Protein AF-A0A2E3DIQ3-F1 (afdb_monomer)

Radius of gyration: 14.27 Å; Cα contacts (8 Å, |Δi|>4): 188; chains: 1; bounding box: 36×20×42 Å

Mean predicted aligned error: 8.81 Å

Foldseek 3Di:
DLPPLPPDPAAAEEEDAFDLPDDDPRHDPCSVVVVVSQLVSLRYEYEYECPPDPFDWDQDNSYTYTYFFDAPDDPDLQRHKDWDWDQDPVSDIWIPMDRPDHTDD

Sequence (105 aa):
MKQNLLTEDNPIIVFVHQCLDNASSYGVKNAPEVCKVLEKLQQAFTSFRARHHPIKYQVIGEVHYYATVTIVERYFESGNGCSTASVFAGKTIRSTGSHKQASYP

pLDDT: mean 70.78, std 10.2, range [49.38, 87.88]

Solvent-accessible surface area (backbone atoms only — not comparable to full-atom values): 6251 Å² total; per-residue (Å²): 123,83,84,75,67,84,81,58,99,61,71,40,78,45,84,37,70,52,34,62,67,82,90,54,100,66,33,48,94,59,21,72,63,51,49,58,54,44,50,72,56,62,42,31,40,36,42,26,50,32,88,87,52,79,81,44,76,48,69,58,88,68,23,42,37,36,43,40,50,52,67,79,81,45,69,62,82,83,17,30,27,47,68,49,78,48,79,45,98,85,63,48,54,36,37,46,35,38,78,71,22,74,61,45,114

Structure (mmCIF, N/CA/C/O backbone):
data_AF-A0A2E3DIQ3-F1
#
_entry.id   AF-A0A2E3DIQ3-F1
#
loop_
_atom_site.group_PDB
_atom_site.id
_atom_site.type_symbol
_atom_site.label_atom_id
_atom_site.label_alt_id
_atom_site.label_comp_id
_atom_site.label_asym_id
_atom_site.label_entity_id
_atom_site.label_seq_id
_atom_site.pdbx_PDB_ins_code
_atom_site.Cartn_x
_atom_site.Cartn_y
_atom_site.Cartn_z
_atom_site.occupancy
_atom_site.B_iso_or_equiv
_atom_site.auth_seq_id
_atom_site.auth_comp_id
_atom_site.auth_asym_id
_atom_site.auth_atom_id
_atom_site.pdbx_PDB_model_num
ATOM 1 N N . MET A 1 1 ? 7.718 8.174 13.668 1.00 50.22 1 MET A N 1
ATOM 2 C CA . MET A 1 1 ? 6.684 7.361 12.983 1.00 50.22 1 MET A CA 1
ATOM 3 C C . MET A 1 1 ? 5.869 6.494 13.947 1.00 50.22 1 MET A C 1
ATOM 5 O O . MET A 1 1 ? 4.658 6.498 13.815 1.00 50.22 1 MET A O 1
ATOM 9 N N . LYS A 1 2 ? 6.468 5.805 14.940 1.00 50.72 2 LYS A N 1
ATOM 10 C CA . LYS A 1 2 ? 5.722 4.918 15.865 1.00 50.72 2 LYS A CA 1
ATOM 11 C C . LYS A 1 2 ? 4.644 5.605 16.731 1.00 50.72 2 LYS A C 1
ATOM 13 O O . LYS A 1 2 ? 3.697 4.935 17.111 1.00 50.72 2 LYS A O 1
ATOM 18 N N . GLN A 1 3 ? 4.773 6.901 17.035 1.00 49.38 3 GLN A N 1
ATOM 19 C CA . GLN A 1 3 ? 3.912 7.565 18.028 1.00 49.38 3 GLN A CA 1
ATOM 20 C C . GLN A 1 3 ? 2.470 7.884 17.576 1.00 49.38 3 GLN A C 1
ATOM 22 O O . GLN A 1 3 ? 1.627 8.012 18.448 1.00 49.38 3 GLN A O 1
ATOM 27 N N . ASN A 1 4 ? 2.168 7.996 16.274 1.00 56.31 4 ASN A N 1
ATOM 28 C CA . ASN A 1 4 ? 0.864 8.519 15.804 1.00 56.31 4 ASN A CA 1
ATOM 29 C C . ASN A 1 4 ? -0.115 7.463 15.267 1.00 56.31 4 ASN A C 1
ATOM 31 O O . ASN A 1 4 ? -1.233 7.806 14.914 1.00 56.31 4 ASN A O 1
ATOM 35 N N . LEU A 1 5 ? 0.299 6.199 15.143 1.00 57.53 5 LEU A N 1
ATOM 36 C CA . LEU A 1 5 ? -0.511 5.174 14.465 1.00 57.53 5 LEU A CA 1
ATOM 37 C C . LEU A 1 5 ? -1.389 4.359 15.429 1.00 57.53 5 LEU A C 1
ATOM 39 O O . LEU A 1 5 ? -2.304 3.687 14.985 1.00 57.53 5 LEU A O 1
ATOM 43 N N . LEU A 1 6 ? -1.108 4.393 16.736 1.00 57.88 6 LEU A N 1
ATOM 44 C CA . LEU A 1 6 ? -1.706 3.483 17.726 1.00 57.88 6 LEU A CA 1
ATOM 45 C C . LEU A 1 6 ? -2.935 4.058 18.453 1.00 57.88 6 LEU A C 1
ATOM 47 O O . LEU A 1 6 ? -3.432 3.422 19.377 1.00 57.88 6 LEU A O 1
ATOM 51 N N . THR A 1 7 ? -3.387 5.259 18.093 1.00 56.53 7 THR A N 1
ATOM 52 C CA . THR A 1 7 ? -4.416 6.006 18.842 1.00 56.53 7 THR A CA 1
ATOM 53 C C . THR A 1 7 ? -5.688 6.290 18.046 1.00 56.53 7 THR A C 1
ATOM 55 O O . THR A 1 7 ? -6.560 6.987 18.549 1.00 56.53 7 THR A O 1
ATOM 58 N N . GLU A 1 8 ? -5.805 5.785 16.819 1.00 58.66 8 GLU A N 1
ATOM 59 C CA 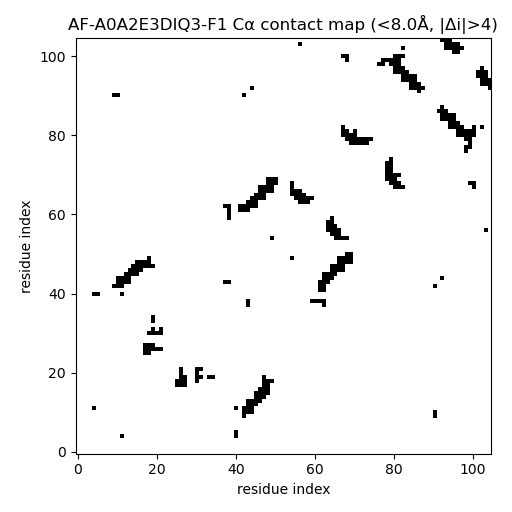. GLU A 1 8 ? -6.897 6.126 15.904 1.00 58.66 8 GLU A CA 1
ATOM 60 C C . GLU A 1 8 ? -7.682 4.869 15.508 1.00 58.66 8 GLU A C 1
ATOM 62 O O . GLU A 1 8 ? -7.112 3.930 14.961 1.00 58.66 8 GLU A O 1
ATOM 67 N N . ASP A 1 9 ? -9.004 4.879 15.711 1.00 68.44 9 ASP A N 1
ATOM 68 C CA . ASP A 1 9 ? -9.927 3.832 15.232 1.00 68.44 9 ASP A CA 1
ATOM 69 C C . ASP A 1 9 ? -10.228 3.947 13.724 1.00 68.44 9 ASP A C 1
ATOM 71 O O . ASP A 1 9 ? -11.110 3.264 13.195 1.00 68.44 9 ASP A O 1
ATOM 75 N N . ASN A 1 10 ? -9.529 4.834 13.018 1.00 70.44 10 ASN A N 1
ATOM 76 C CA . ASN A 1 10 ? -9.736 5.132 11.608 1.00 70.44 10 ASN A CA 1
ATOM 77 C C . ASN A 1 10 ? -8.859 4.242 10.711 1.00 70.44 10 ASN A C 1
ATOM 79 O O . ASN A 1 10 ? -7.749 3.883 11.103 1.00 70.44 10 ASN A O 1
ATOM 83 N N . PRO A 1 11 ? -9.308 3.910 9.485 1.00 71.06 11 PRO A N 1
ATOM 84 C CA . PRO A 1 11 ? -8.477 3.180 8.534 1.00 71.06 11 PRO A CA 1
ATOM 85 C C . PRO A 1 11 ? -7.194 3.962 8.223 1.00 71.06 11 PRO A C 1
ATOM 87 O O . PRO A 1 11 ? -7.229 5.157 7.922 1.00 71.06 11 PRO A O 1
ATOM 90 N N . ILE A 1 12 ? -6.054 3.276 8.270 1.00 77.56 12 ILE A N 1
ATOM 91 C CA . ILE A 1 12 ? -4.734 3.876 8.084 1.00 77.56 12 ILE A CA 1
ATOM 92 C C . ILE A 1 12 ? -4.267 3.605 6.656 1.00 77.56 12 ILE A C 1
ATOM 94 O O . ILE A 1 12 ? -4.139 2.459 6.234 1.00 77.56 12 ILE A O 1
ATOM 98 N N . ILE A 1 13 ? -3.946 4.662 5.911 1.00 77.50 13 ILE A N 1
ATOM 99 C CA . ILE A 1 13 ? -3.326 4.545 4.587 1.00 77.50 13 ILE A CA 1
ATOM 100 C C . ILE A 1 13 ? -1.855 4.934 4.692 1.00 77.50 13 ILE A C 1
ATOM 102 O O . ILE A 1 13 ? -1.519 6.043 5.105 1.00 77.50 13 ILE A O 1
ATOM 106 N N . VAL A 1 14 ? -0.969 4.029 4.283 1.00 79.00 14 VAL A N 1
ATOM 107 C CA . VAL A 1 14 ? 0.478 4.231 4.288 1.00 79.00 14 VAL A CA 1
ATOM 108 C C . VAL A 1 14 ? 0.998 4.248 2.851 1.00 79.00 14 VAL A C 1
ATOM 110 O O . VAL A 1 14 ? 0.784 3.326 2.065 1.00 79.00 14 VAL A O 1
ATOM 113 N N . PHE A 1 15 ? 1.718 5.307 2.495 1.00 78.06 15 PHE A N 1
ATOM 114 C CA . PHE A 1 15 ? 2.409 5.411 1.212 1.00 78.06 15 PHE A CA 1
ATOM 115 C C . PHE A 1 15 ? 3.889 5.116 1.417 1.00 78.06 15 PHE A C 1
ATOM 117 O O . PHE A 1 15 ? 4.563 5.823 2.169 1.00 78.06 15 PHE A O 1
ATOM 124 N N . VAL A 1 16 ? 4.409 4.086 0.748 1.00 76.62 16 VAL A N 1
ATOM 125 C CA . VAL A 1 16 ? 5.823 3.711 0.843 1.00 76.62 16 VAL A CA 1
ATOM 126 C C . VAL A 1 16 ? 6.420 3.648 -0.552 1.00 76.62 16 VAL A C 1
ATOM 128 O O . VAL A 1 16 ? 5.912 2.996 -1.454 1.00 76.62 16 VAL A O 1
ATOM 131 N N . HIS A 1 17 ? 7.537 4.337 -0.756 1.00 76.00 17 HIS A N 1
ATOM 132 C CA . HIS A 1 17 ? 8.189 4.319 -2.062 1.00 76.00 17 HIS A CA 1
ATOM 133 C C . HIS A 1 17 ? 8.859 2.971 -2.362 1.00 76.00 17 HIS A C 1
ATOM 135 O O . HIS A 1 17 ? 8.857 2.511 -3.498 1.00 76.00 17 HIS A O 1
ATOM 141 N N . GLN A 1 18 ? 9.473 2.360 -1.355 1.00 73.56 18 GLN A N 1
ATOM 142 C CA . GLN A 1 18 ? 10.277 1.149 -1.491 1.00 73.56 18 GLN A CA 1
ATOM 143 C C . GLN A 1 18 ? 9.473 -0.092 -1.095 1.00 73.56 18 GLN A C 1
ATOM 145 O O . GLN A 1 18 ? 8.590 -0.018 -0.244 1.00 73.56 18 GLN A O 1
ATOM 150 N N . CYS A 1 19 ? 9.783 -1.231 -1.712 1.00 73.81 19 CYS A N 1
ATOM 151 C CA . CYS A 1 19 ? 9.041 -2.468 -1.489 1.00 73.81 19 CYS A CA 1
ATOM 152 C C . CYS A 1 19 ? 9.210 -2.976 -0.045 1.00 73.81 19 CYS A C 1
ATOM 154 O O . CYS A 1 19 ? 10.331 -2.997 0.473 1.00 73.81 19 CYS A O 1
ATOM 156 N N . LEU A 1 20 ? 8.107 -3.400 0.580 1.00 75.69 20 LEU A N 1
ATOM 157 C CA . LEU A 1 20 ? 8.101 -4.079 1.886 1.00 75.69 20 LEU A CA 1
ATOM 158 C C . LEU A 1 20 ? 7.906 -5.604 1.778 1.00 75.69 20 LEU A C 1
ATOM 160 O O . LEU A 1 20 ? 8.042 -6.315 2.770 1.00 75.69 20 LEU A O 1
ATOM 164 N N . ASP A 1 21 ? 7.624 -6.105 0.575 1.00 67.75 21 ASP A N 1
ATOM 165 C CA . ASP A 1 21 ? 7.721 -7.522 0.217 1.00 67.75 21 ASP A CA 1
ATOM 166 C C . ASP A 1 21 ? 9.212 -7.913 0.142 1.00 67.75 21 ASP A C 1
ATOM 168 O O . ASP A 1 21 ? 10.030 -7.218 -0.472 1.00 67.75 21 ASP A O 1
ATOM 172 N N . ASN A 1 22 ? 9.581 -8.963 0.870 1.00 61.75 22 ASN A N 1
ATOM 173 C CA . ASN A 1 22 ? 10.958 -9.307 1.204 1.00 61.75 22 ASN A CA 1
ATOM 174 C C . ASN A 1 22 ? 11.723 -9.986 0.040 1.00 61.75 22 ASN A C 1
ATOM 176 O O . ASN A 1 22 ? 11.160 -10.746 -0.737 1.00 61.75 22 ASN A O 1
ATOM 180 N N . ALA A 1 23 ? 13.052 -9.799 0.040 1.00 50.00 23 ALA A N 1
ATOM 181 C CA . ALA A 1 23 ? 14.089 -10.538 -0.708 1.00 50.00 23 ALA A CA 1
ATOM 182 C C . ALA A 1 23 ? 14.510 -10.093 -2.132 1.00 50.00 23 ALA A C 1
ATOM 184 O O . ALA A 1 23 ? 15.066 -10.895 -2.878 1.00 50.00 23 ALA A O 1
ATOM 185 N N . SER A 1 24 ? 14.384 -8.815 -2.507 1.00 56.50 24 SER A N 1
ATOM 186 C CA . SER A 1 24 ? 15.149 -8.271 -3.654 1.00 56.50 24 SER A CA 1
ATOM 187 C C . SER A 1 24 ? 16.047 -7.108 -3.229 1.00 56.50 24 SER A C 1
ATOM 189 O O . SER A 1 24 ? 15.798 -6.464 -2.212 1.00 56.50 24 SER A O 1
ATOM 191 N N . SER A 1 25 ? 17.070 -6.790 -4.027 1.00 63.75 25 SER A N 1
ATOM 192 C CA . SER A 1 25 ? 17.971 -5.635 -3.842 1.00 63.75 25 SER A CA 1
ATOM 193 C C . SER A 1 25 ? 17.261 -4.269 -3.794 1.00 63.75 25 SER A C 1
ATOM 195 O O . SER A 1 25 ? 17.897 -3.255 -3.513 1.00 63.75 25 SER A O 1
ATOM 197 N N . TYR A 1 26 ? 15.950 -4.237 -4.050 1.00 66.25 26 TYR A N 1
ATOM 198 C CA . TYR A 1 26 ? 15.105 -3.043 -4.083 1.00 66.25 26 TYR A CA 1
ATOM 199 C C . TYR A 1 26 ? 14.174 -2.901 -2.863 1.00 66.25 26 TYR A C 1
ATOM 201 O O . TYR A 1 26 ? 13.417 -1.930 -2.789 1.00 66.25 26 TYR A O 1
ATOM 209 N N . GLY A 1 27 ? 14.195 -3.862 -1.931 1.00 70.00 27 GLY A N 1
ATOM 210 C CA . GLY A 1 27 ? 13.419 -3.808 -0.691 1.00 70.00 27 GLY A CA 1
ATOM 211 C C . GLY A 1 27 ? 14.050 -2.901 0.367 1.00 70.00 27 GLY A C 1
ATOM 212 O O . GLY A 1 27 ? 15.265 -2.682 0.379 1.00 70.00 27 GLY A O 1
ATOM 213 N N . VAL A 1 28 ? 13.234 -2.377 1.286 1.00 77.31 28 VAL A N 1
ATOM 214 C CA . VAL A 1 28 ? 13.767 -1.658 2.454 1.00 77.31 28 VAL A CA 1
ATOM 215 C C . VAL A 1 28 ? 14.470 -2.650 3.382 1.00 77.31 28 VAL A C 1
ATOM 217 O O . VAL A 1 28 ? 13.931 -3.709 3.691 1.00 77.31 28 VAL A O 1
ATOM 220 N N . LYS A 1 29 ? 15.655 -2.294 3.891 1.00 82.50 29 LYS A N 1
ATOM 221 C CA . LYS A 1 29 ? 16.454 -3.169 4.772 1.00 82.50 29 LYS A CA 1
ATOM 222 C C . LYS A 1 29 ? 15.740 -3.581 6.062 1.00 82.50 29 LYS A C 1
ATOM 224 O O . LYS A 1 29 ? 16.038 -4.642 6.590 1.00 82.50 29 LYS A O 1
ATOM 229 N N . ASN A 1 30 ? 14.827 -2.749 6.559 1.00 81.69 30 ASN A N 1
ATOM 230 C CA . ASN A 1 30 ? 14.019 -3.017 7.748 1.00 81.69 30 ASN A CA 1
ATOM 231 C C . ASN A 1 30 ? 12.554 -3.351 7.403 1.00 81.69 30 ASN A C 1
ATOM 233 O O . ASN A 1 30 ? 11.645 -3.077 8.190 1.00 81.69 30 ASN A O 1
ATOM 237 N N . ALA A 1 31 ? 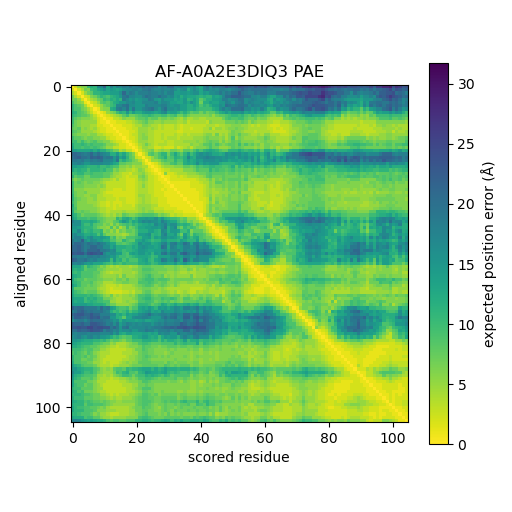12.302 -3.888 6.203 1.00 79.69 31 ALA A N 1
ATOM 238 C CA . ALA A 1 31 ? 10.964 -4.298 5.789 1.00 79.69 31 ALA A CA 1
ATOM 239 C C . ALA A 1 31 ? 10.287 -5.258 6.790 1.00 79.69 31 ALA A C 1
ATOM 241 O O . ALA A 1 31 ? 9.128 -5.006 7.119 1.00 79.69 31 ALA A O 1
ATOM 242 N N . PRO A 1 32 ? 10.971 -6.275 7.364 1.00 80.69 32 PRO A N 1
ATOM 243 C CA . PRO A 1 32 ? 10.361 -7.145 8.371 1.00 80.69 32 PRO A CA 1
ATOM 244 C C . PRO A 1 32 ? 9.859 -6.388 9.608 1.00 80.69 32 PRO A C 1
ATOM 246 O O . PRO A 1 32 ? 8.787 -6.683 10.131 1.00 80.69 32 PRO A O 1
ATOM 249 N N . GLU A 1 33 ? 10.610 -5.398 10.089 1.00 84.25 33 GLU A N 1
ATOM 250 C CA . GLU A 1 33 ? 10.234 -4.586 11.245 1.00 84.25 33 GLU A CA 1
ATOM 251 C C . GLU A 1 33 ? 9.061 -3.660 10.929 1.00 84.25 33 GLU A C 1
ATOM 253 O O . GLU A 1 33 ? 8.187 -3.474 11.775 1.00 84.25 33 GLU A O 1
ATOM 258 N N . VAL A 1 34 ? 9.028 -3.088 9.723 1.00 81.06 34 VAL A N 1
ATOM 259 C CA . VAL A 1 34 ? 7.920 -2.236 9.274 1.00 81.06 34 VAL A CA 1
ATOM 260 C C . VAL A 1 34 ? 6.649 -3.065 9.098 1.00 81.06 34 VAL A C 1
ATOM 262 O O . VAL A 1 34 ? 5.613 -2.672 9.627 1.00 81.06 34 VAL A O 1
ATOM 265 N N . CYS A 1 35 ? 6.723 -4.235 8.454 1.00 78.50 35 CYS A N 1
ATOM 266 C CA . CYS A 1 35 ? 5.580 -5.140 8.301 1.00 78.50 35 CYS A CA 1
ATOM 267 C C . CYS A 1 35 ? 4.994 -5.542 9.657 1.00 78.50 35 CYS A C 1
ATOM 269 O O . CYS A 1 35 ? 3.796 -5.389 9.857 1.00 78.50 35 CYS A O 1
ATOM 271 N N . LYS A 1 36 ? 5.832 -5.903 10.639 1.00 80.44 36 LYS A N 1
ATOM 272 C CA . LYS A 1 36 ? 5.372 -6.204 12.008 1.00 80.44 36 LYS A CA 1
ATOM 273 C C . LYS A 1 36 ? 4.645 -5.040 12.684 1.00 80.44 36 LYS A C 1
ATOM 275 O O . LYS A 1 36 ? 3.803 -5.263 13.548 1.00 80.44 36 LYS A O 1
ATOM 280 N N . VAL A 1 37 ? 5.012 -3.796 12.374 1.00 80.81 37 VAL A N 1
ATOM 281 C CA . VAL A 1 37 ? 4.301 -2.619 12.893 1.00 80.81 37 VAL A CA 1
ATOM 282 C C . VAL A 1 37 ? 2.968 -2.447 12.172 1.00 80.81 37 VAL A C 1
ATOM 284 O O . VAL A 1 37 ? 1.977 -2.199 12.842 1.00 80.81 37 VAL A O 1
ATOM 287 N N . LEU A 1 38 ? 2.928 -2.610 10.848 1.00 78.06 38 LEU A N 1
ATOM 288 C CA . LEU A 1 38 ? 1.703 -2.483 10.052 1.00 78.06 38 LEU A CA 1
ATOM 289 C C . LEU A 1 38 ? 0.675 -3.575 10.378 1.00 78.06 38 LEU A C 1
ATOM 291 O O . LEU A 1 38 ? -0.503 -3.270 10.512 1.00 78.06 38 LEU A O 1
ATOM 295 N N . GLU A 1 39 ? 1.112 -4.816 10.588 1.00 75.88 39 GLU A N 1
ATOM 296 C CA . GLU A 1 39 ? 0.248 -5.935 10.994 1.00 75.88 39 GLU A CA 1
ATOM 297 C C . GLU A 1 39 ? -0.442 -5.674 12.338 1.00 75.88 39 GLU A C 1
ATOM 299 O O . GLU A 1 39 ? -1.614 -5.994 12.513 1.00 75.88 39 GLU A O 1
ATOM 304 N N . LYS A 1 40 ? 0.251 -5.025 13.282 1.00 75.81 40 LYS A N 1
ATOM 305 C CA . LYS A 1 40 ? -0.337 -4.635 14.574 1.00 75.81 40 LYS A CA 1
ATOM 306 C C . LYS A 1 40 ? -1.412 -3.560 14.454 1.00 75.81 40 LYS A C 1
ATOM 308 O O . LYS A 1 40 ? -2.163 -3.371 15.402 1.00 75.81 40 LYS A O 1
ATOM 313 N N . LEU A 1 41 ? -1.460 -2.847 13.331 1.00 72.31 41 LEU A N 1
ATOM 314 C CA . LEU A 1 41 ? -2.424 -1.778 13.109 1.00 72.31 41 LEU A CA 1
ATOM 315 C C . LEU A 1 41 ? -3.761 -2.289 12.562 1.00 72.31 41 LEU A C 1
ATOM 317 O O . LEU A 1 41 ? -4.674 -1.478 12.477 1.00 72.31 41 LEU A O 1
ATOM 321 N N . GLN A 1 42 ? -3.883 -3.588 12.228 1.00 62.28 42 GLN A N 1
ATOM 322 C CA . GLN A 1 42 ? -5.086 -4.338 11.786 1.00 62.28 42 GLN A CA 1
ATOM 323 C C . GLN A 1 42 ? -5.896 -3.753 10.604 1.00 62.28 42 GLN A C 1
ATOM 325 O O . GLN A 1 42 ? -6.699 -4.448 9.997 1.00 62.28 42 GLN A O 1
ATOM 330 N N . GLN A 1 43 ? -5.700 -2.487 10.241 1.00 62.50 43 GLN A N 1
ATOM 331 C CA . GLN A 1 43 ? -6.478 -1.716 9.270 1.00 62.50 43 GLN A CA 1
ATOM 332 C C . GLN A 1 43 ? -5.544 -0.798 8.473 1.00 62.50 43 GLN A C 1
ATOM 334 O O . GLN A 1 43 ? -5.810 0.391 8.293 1.00 62.50 43 GLN A O 1
ATOM 339 N N . ALA A 1 44 ? -4.405 -1.341 8.036 1.00 61.44 44 ALA A N 1
ATOM 340 C CA . ALA A 1 44 ? -3.444 -0.621 7.214 1.00 61.44 44 ALA A CA 1
ATOM 341 C C . ALA A 1 44 ? -3.593 -1.000 5.731 1.00 61.44 44 ALA A C 1
ATOM 343 O O . ALA A 1 44 ? -3.547 -2.170 5.352 1.00 61.44 44 ALA A O 1
ATOM 344 N N . PHE A 1 45 ? -3.722 0.009 4.876 1.00 63.12 45 PHE A N 1
ATOM 345 C CA . PHE A 1 45 ? -3.635 -0.110 3.425 1.00 63.12 45 PHE A CA 1
ATOM 346 C C . PHE A 1 45 ? -2.310 0.487 2.971 1.00 63.12 45 PHE A C 1
ATOM 348 O O . PHE A 1 45 ? -2.048 1.663 3.227 1.00 63.12 45 PHE A O 1
ATOM 355 N N . THR A 1 46 ? -1.464 -0.305 2.314 1.00 59.47 46 THR A N 1
ATOM 356 C CA . THR A 1 46 ? -0.133 0.153 1.909 1.00 59.47 46 THR A CA 1
ATOM 357 C C . THR A 1 46 ? 0.043 0.128 0.398 1.00 59.47 46 THR A C 1
ATOM 359 O O . THR A 1 46 ? -0.126 -0.907 -0.251 1.00 59.47 46 THR A O 1
ATOM 362 N N . SER A 1 47 ? 0.423 1.278 -0.162 1.00 61.41 47 SER A N 1
ATOM 363 C CA . SER A 1 47 ? 0.805 1.405 -1.571 1.00 61.41 47 SER A CA 1
ATOM 364 C C . SER A 1 47 ? 2.325 1.399 -1.731 1.00 61.41 47 SER A C 1
ATOM 366 O O . SER A 1 47 ? 3.038 2.052 -0.962 1.00 61.41 47 SER A O 1
ATOM 368 N N . PHE A 1 48 ? 2.814 0.688 -2.751 1.00 66.12 48 PHE A N 1
ATOM 369 C CA . PHE A 1 48 ? 4.235 0.624 -3.114 1.00 66.12 48 PHE A CA 1
ATOM 370 C C . PHE A 1 48 ? 4.468 1.093 -4.540 1.00 66.12 48 PHE A C 1
ATOM 372 O O . PHE A 1 48 ? 3.594 0.952 -5.392 1.00 66.12 48 PHE A O 1
ATOM 379 N N . ARG A 1 49 ? 5.665 1.596 -4.846 1.00 58.19 49 ARG A N 1
ATOM 380 C CA . ARG A 1 49 ? 6.088 1.839 -6.231 1.00 58.19 49 ARG A CA 1
ATOM 381 C C . ARG A 1 49 ? 6.765 0.585 -6.788 1.00 58.19 49 ARG A C 1
ATOM 383 O O . ARG A 1 49 ? 7.816 0.184 -6.291 1.00 58.19 49 ARG A O 1
ATOM 390 N N . ALA A 1 50 ? 6.222 -0.007 -7.851 1.00 53.22 50 ALA A N 1
ATOM 391 C CA . ALA A 1 50 ? 6.866 -1.127 -8.536 1.00 53.22 50 ALA A CA 1
ATOM 392 C C . ALA A 1 50 ? 7.722 -0.627 -9.702 1.00 53.22 50 ALA A C 1
ATOM 394 O O . ALA A 1 50 ? 7.244 -0.512 -10.818 1.00 53.22 50 ALA A O 1
ATOM 395 N N . ARG A 1 51 ? 9.009 -0.345 -9.456 1.00 53.16 51 ARG A N 1
ATOM 396 C CA . ARG A 1 51 ? 9.959 -0.060 -10.552 1.00 53.16 51 ARG A CA 1
ATOM 397 C C . ARG A 1 51 ? 10.409 -1.331 -11.294 1.00 53.16 51 ARG A C 1
ATOM 399 O O . ARG A 1 51 ? 10.801 -1.247 -12.443 1.00 53.16 51 ARG A O 1
ATOM 406 N N . HIS A 1 52 ? 10.408 -2.491 -10.632 1.00 52.12 52 HIS A N 1
ATOM 407 C CA . HIS A 1 52 ? 10.986 -3.737 -11.175 1.00 52.12 52 HIS A CA 1
ATOM 408 C C . HIS A 1 52 ? 10.192 -5.004 -10.823 1.00 52.12 52 HIS A C 1
ATOM 410 O O . HIS A 1 52 ? 10.670 -6.109 -11.058 1.00 52.12 52 HIS A O 1
ATOM 416 N N . HIS A 1 53 ? 8.996 -4.863 -10.249 1.00 52.91 53 HIS A N 1
ATOM 417 C CA . HIS A 1 53 ? 8.172 -5.997 -9.830 1.00 52.91 53 HIS A CA 1
ATOM 418 C C . HIS A 1 53 ? 6.888 -6.050 -10.652 1.00 52.91 53 HIS A C 1
ATOM 420 O O . HIS A 1 53 ? 6.375 -4.993 -11.026 1.00 52.91 53 HIS A O 1
ATOM 426 N N . PRO A 1 54 ? 6.345 -7.247 -10.932 1.00 57.34 54 PRO A N 1
ATOM 427 C CA . PRO A 1 54 ? 5.004 -7.349 -11.480 1.00 57.34 54 PRO A CA 1
ATOM 428 C C . PRO A 1 54 ? 4.032 -6.605 -10.562 1.00 57.34 54 PRO A C 1
ATOM 430 O O . PRO A 1 54 ? 4.131 -6.681 -9.335 1.00 57.34 54 PRO A O 1
ATOM 433 N N . ILE A 1 55 ? 3.107 -5.863 -11.170 1.00 57.84 55 ILE A N 1
ATOM 434 C CA . ILE A 1 55 ? 2.027 -5.187 -10.453 1.00 57.84 55 ILE A CA 1
ATOM 435 C C . ILE A 1 55 ? 1.264 -6.274 -9.696 1.00 57.84 55 ILE A C 1
ATOM 437 O O . ILE A 1 55 ? 0.615 -7.125 -10.304 1.00 57.84 55 ILE A O 1
ATOM 441 N N . LYS A 1 56 ? 1.396 -6.279 -8.373 1.00 67.12 56 LYS A N 1
ATOM 442 C CA . LYS A 1 56 ? 0.860 -7.330 -7.519 1.00 67.12 56 LYS A CA 1
ATOM 443 C C . LYS A 1 56 ? 0.023 -6.703 -6.421 1.00 67.12 56 LYS A C 1
ATOM 445 O O . LYS A 1 56 ? 0.440 -5.742 -5.773 1.00 67.12 56 LYS A O 1
ATOM 450 N N . TYR A 1 57 ? -1.162 -7.265 -6.247 1.00 74.50 57 TYR A N 1
ATOM 451 C CA . TYR A 1 57 ? -1.951 -7.124 -5.038 1.00 74.50 57 TYR A CA 1
ATOM 452 C C . TYR A 1 57 ? -1.696 -8.353 -4.179 1.00 74.50 57 TYR A C 1
ATOM 454 O O . TYR A 1 57 ? -1.710 -9.480 -4.682 1.00 74.50 57 TYR A O 1
ATOM 462 N N . GLN A 1 58 ? -1.433 -8.137 -2.900 1.00 75.38 58 GLN A N 1
ATOM 463 C CA . GLN A 1 58 ? -1.254 -9.208 -1.939 1.00 75.38 58 GLN A CA 1
ATOM 464 C C . GLN A 1 58 ? -1.777 -8.793 -0.576 1.00 75.38 58 GLN A C 1
ATOM 466 O O . GLN A 1 58 ? -1.746 -7.622 -0.203 1.00 75.38 58 GLN A O 1
ATOM 471 N N . VAL A 1 59 ? -2.230 -9.787 0.171 1.00 74.75 59 VAL A N 1
ATOM 472 C CA . VAL A 1 59 ? -2.631 -9.627 1.561 1.00 74.75 59 VAL A CA 1
ATOM 473 C C . VAL A 1 59 ? -1.620 -10.395 2.400 1.00 74.75 59 VAL A C 1
ATOM 475 O O . VAL A 1 59 ? -1.386 -11.579 2.152 1.00 74.75 59 VAL A O 1
ATOM 478 N N . ILE A 1 60 ? -0.972 -9.708 3.339 1.00 72.00 60 ILE A N 1
ATOM 479 C CA . ILE A 1 60 ? -0.078 -10.322 4.328 1.00 72.00 60 ILE A CA 1
ATOM 480 C C . ILE A 1 60 ? -0.688 -10.024 5.696 1.00 72.00 60 ILE A C 1
ATOM 482 O O . ILE A 1 60 ? -0.833 -8.860 6.070 1.00 72.00 60 ILE A O 1
ATOM 486 N N . GLY A 1 61 ? -1.108 -11.072 6.409 1.00 72.94 61 GLY A N 1
ATOM 487 C CA . GLY A 1 61 ? -1.964 -10.911 7.586 1.00 72.94 61 GLY A CA 1
ATOM 488 C C . GLY A 1 61 ? -3.310 -10.293 7.193 1.00 72.94 61 GLY A C 1
ATOM 489 O O . GLY A 1 61 ? -3.988 -10.819 6.318 1.00 72.94 61 GLY A O 1
ATOM 490 N N . GLU A 1 62 ? -3.666 -9.166 7.811 1.00 70.94 62 GLU A N 1
ATOM 491 C CA . GLU A 1 62 ? -4.860 -8.360 7.481 1.00 70.94 62 GLU A CA 1
ATOM 492 C C . GLU A 1 62 ? -4.511 -7.069 6.713 1.00 70.94 62 GLU A C 1
ATOM 494 O O . GLU A 1 62 ? -5.364 -6.221 6.463 1.00 70.94 62 GLU A O 1
ATOM 499 N N . VAL A 1 63 ? -3.240 -6.890 6.338 1.00 73.19 63 VAL A N 1
ATOM 500 C CA . VAL A 1 63 ? -2.759 -5.677 5.669 1.00 73.19 63 VAL A CA 1
ATOM 501 C C . VAL A 1 63 ? -2.802 -5.883 4.159 1.00 73.19 63 VAL A C 1
ATOM 503 O O . VAL A 1 63 ? -2.295 -6.874 3.626 1.00 73.19 63 VAL A O 1
ATOM 506 N N . HIS A 1 64 ? -3.390 -4.916 3.458 1.00 77.50 64 HIS A N 1
ATOM 507 C CA . HIS A 1 64 ? -3.484 -4.912 2.002 1.00 77.50 64 HIS A CA 1
ATOM 508 C C . HIS A 1 64 ? -2.282 -4.190 1.397 1.00 77.50 64 HIS A C 1
ATOM 510 O O . HIS A 1 64 ? -2.021 -3.023 1.698 1.00 77.50 64 HIS A O 1
ATOM 516 N N . TYR A 1 65 ? -1.570 -4.878 0.512 1.00 75.25 65 TYR A N 1
ATOM 517 C CA . TYR A 1 65 ? -0.401 -4.375 -0.195 1.00 75.25 65 TYR A CA 1
ATOM 518 C C . TYR A 1 65 ? -0.733 -4.327 -1.681 1.00 75.25 65 TYR A C 1
ATOM 520 O O . TYR A 1 65 ? -1.094 -5.348 -2.271 1.00 75.25 65 TYR A O 1
ATOM 528 N N . TYR A 1 66 ? -0.573 -3.169 -2.315 1.00 74.69 66 TYR A N 1
ATOM 529 C CA . TYR A 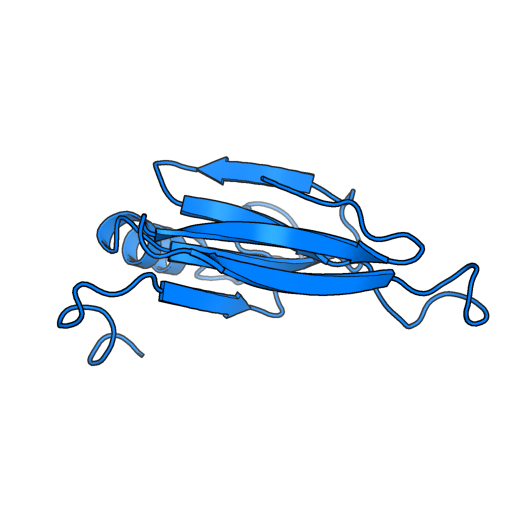1 66 ? -0.675 -3.083 -3.769 1.00 74.69 66 TYR A CA 1
ATOM 530 C C . TYR A 1 66 ? 0.451 -2.248 -4.366 1.00 74.69 66 TYR A C 1
ATOM 532 O O . TYR A 1 66 ? 0.867 -1.214 -3.837 1.00 74.69 66 TYR A O 1
ATOM 540 N N . ALA A 1 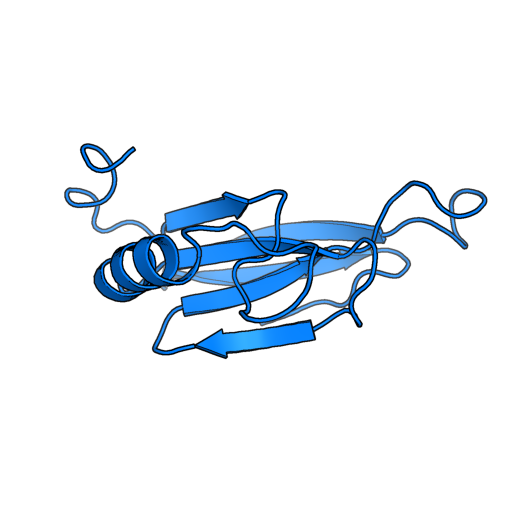67 ? 0.953 -2.725 -5.497 1.00 72.44 67 ALA A N 1
ATOM 541 C CA . ALA A 1 67 ? 1.921 -2.007 -6.299 1.00 72.44 67 ALA A CA 1
ATOM 542 C C . ALA A 1 67 ? 1.232 -1.017 -7.249 1.00 72.44 67 ALA A C 1
ATOM 544 O O . ALA A 1 67 ? 0.261 -1.343 -7.937 1.00 72.44 67 ALA A O 1
ATOM 545 N N . THR A 1 68 ? 1.788 0.188 -7.315 1.00 68.69 68 THR A N 1
ATOM 546 C CA . THR A 1 68 ? 1.442 1.223 -8.289 1.00 68.69 68 THR A CA 1
ATOM 547 C C . THR A 1 68 ? 2.370 1.149 -9.498 1.00 68.69 68 THR A C 1
ATOM 549 O O . THR A 1 68 ? 3.572 0.893 -9.352 1.00 68.69 68 THR A O 1
ATOM 552 N N . VAL A 1 69 ? 1.811 1.366 -10.691 1.00 69.00 69 VAL A N 1
ATOM 553 C CA . VAL A 1 69 ? 2.557 1.428 -11.956 1.00 69.00 69 VAL A CA 1
ATOM 554 C C . VAL A 1 69 ? 3.489 2.641 -11.973 1.00 69.00 69 VAL A C 1
ATOM 556 O O . VAL A 1 69 ? 3.115 3.737 -11.558 1.00 69.00 69 VAL A O 1
ATOM 559 N N . THR A 1 70 ? 4.713 2.464 -12.473 1.00 63.44 70 THR A N 1
ATOM 560 C CA . THR A 1 70 ? 5.668 3.560 -12.676 1.00 63.44 70 THR A CA 1
ATOM 561 C C . THR A 1 70 ? 5.204 4.510 -13.785 1.00 63.44 70 THR A C 1
ATOM 563 O O . THR A 1 70 ? 4.851 4.070 -14.870 1.00 63.44 70 THR A O 1
ATOM 566 N N . ILE A 1 71 ? 5.290 5.823 -13.549 1.00 60.09 71 ILE A N 1
ATOM 567 C CA . ILE A 1 71 ? 4.807 6.880 -14.467 1.00 60.09 71 ILE A CA 1
ATOM 568 C C . ILE A 1 71 ? 5.866 7.291 -15.529 1.00 60.09 71 ILE A C 1
ATOM 570 O O . ILE A 1 71 ? 5.688 8.266 -16.247 1.00 60.09 71 ILE A O 1
ATOM 574 N N . VAL A 1 72 ? 7.009 6.596 -15.647 1.00 57.72 72 VAL A N 1
ATOM 575 C CA . VAL A 1 72 ? 8.220 7.189 -16.276 1.00 57.72 72 VAL A CA 1
ATOM 576 C C . VAL A 1 72 ? 8.823 6.373 -17.430 1.00 57.72 72 VAL A C 1
ATOM 578 O O . VAL A 1 72 ? 9.900 6.703 -17.911 1.00 57.72 72 VAL A O 1
ATOM 581 N N . GLU A 1 73 ? 8.177 5.309 -17.909 1.00 55.66 73 GLU A N 1
ATOM 582 C CA . GLU A 1 73 ? 8.862 4.376 -18.825 1.00 55.66 73 GLU A CA 1
ATOM 583 C C . GLU A 1 73 ? 8.521 4.552 -20.312 1.00 55.66 73 GLU A C 1
ATOM 585 O O . GLU A 1 73 ? 9.309 4.121 -21.154 1.00 55.66 73 GLU 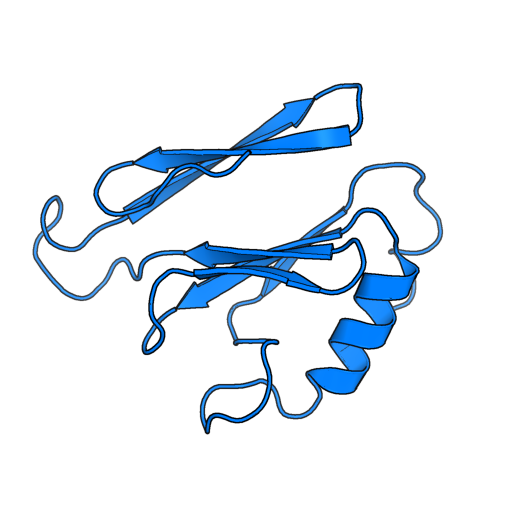A O 1
ATOM 590 N N . ARG A 1 74 ? 7.389 5.185 -20.672 1.00 56.97 74 ARG A N 1
ATOM 591 C CA . ARG A 1 74 ? 6.958 5.424 -22.073 1.00 56.97 74 ARG A CA 1
ATOM 592 C C . ARG A 1 74 ? 6.040 6.653 -22.196 1.00 56.97 74 ARG A C 1
ATOM 594 O O . ARG A 1 74 ? 5.605 7.202 -21.189 1.00 56.97 74 ARG A O 1
ATOM 601 N N . TYR A 1 75 ? 5.712 7.062 -23.427 1.00 60.47 75 TYR A N 1
ATOM 602 C CA . TYR A 1 75 ? 4.777 8.162 -23.707 1.00 60.47 75 TYR A CA 1
ATOM 603 C C . TYR A 1 75 ? 3.395 7.930 -23.074 1.00 60.47 75 TYR A C 1
ATOM 605 O O . TYR A 1 75 ? 2.773 6.889 -23.307 1.00 60.47 75 TYR A O 1
ATOM 613 N N . PHE A 1 76 ? 2.951 8.934 -22.310 1.00 65.12 76 PHE A N 1
ATOM 614 C CA . PHE A 1 76 ? 1.648 9.127 -21.657 1.00 65.12 76 PHE A CA 1
ATOM 615 C C . PHE A 1 76 ? 0.759 7.874 -21.551 1.00 65.12 76 PHE A C 1
ATOM 617 O O . PHE A 1 76 ? 0.920 7.103 -20.611 1.00 65.12 76 PHE A O 1
ATOM 624 N N . GLU A 1 77 ? -0.146 7.614 -22.497 1.00 63.50 77 GLU A N 1
ATOM 625 C CA . GLU A 1 77 ? -1.133 6.525 -22.370 1.00 63.50 77 GLU A CA 1
ATOM 626 C C . GLU A 1 77 ? -0.509 5.123 -22.303 1.00 63.50 77 GLU A C 1
ATOM 628 O O . GLU A 1 77 ? -1.024 4.232 -21.631 1.00 63.50 77 GLU A O 1
ATOM 633 N N . SER A 1 78 ? 0.631 4.923 -22.968 1.00 66.75 78 SER A N 1
ATOM 634 C CA . SER A 1 78 ? 1.305 3.622 -23.055 1.00 66.75 78 SER A CA 1
ATOM 635 C C . SER A 1 78 ? 2.252 3.333 -21.880 1.00 66.75 78 SER A C 1
ATOM 637 O O . SER A 1 78 ? 2.688 2.186 -21.703 1.00 66.75 78 SER A O 1
ATOM 639 N N . GLY A 1 79 ? 2.583 4.362 -21.092 1.00 66.75 79 GLY A N 1
ATOM 640 C CA . GLY A 1 79 ? 3.607 4.328 -20.043 1.00 66.75 79 GLY A CA 1
ATOM 641 C C . GLY A 1 79 ? 3.168 4.840 -18.677 1.00 66.75 79 GLY A C 1
ATOM 642 O O . GLY A 1 79 ? 4.001 4.887 -17.779 1.00 66.75 79 GLY A O 1
ATOM 643 N N . ASN A 1 80 ? 1.902 5.229 -18.521 1.00 72.19 80 ASN A N 1
ATOM 644 C CA . ASN A 1 80 ? 1.378 5.790 -17.283 1.00 72.19 80 ASN A CA 1
ATOM 645 C C . ASN A 1 80 ? 0.356 4.853 -16.623 1.00 72.19 80 ASN A C 1
ATOM 647 O O . ASN A 1 80 ? -0.331 4.064 -17.276 1.00 72.19 80 ASN A O 1
ATOM 651 N N . GLY A 1 81 ? 0.246 4.972 -15.307 1.00 78.75 81 GLY A N 1
ATOM 652 C CA . GLY A 1 81 ? -0.827 4.416 -14.504 1.00 78.75 81 GLY A CA 1
ATOM 653 C C . GLY A 1 81 ? -1.039 5.301 -13.284 1.00 78.75 81 GLY A C 1
ATOM 654 O O . GLY A 1 81 ? -0.087 5.759 -12.656 1.00 78.75 81 GLY A O 1
ATOM 655 N N . CYS A 1 82 ? -2.297 5.556 -12.955 1.00 81.50 82 CYS A N 1
ATOM 656 C CA . CYS A 1 82 ? -2.678 6.276 -11.747 1.00 81.50 82 CYS A CA 1
ATOM 657 C C . CYS A 1 82 ? -3.894 5.602 -11.114 1.00 81.50 82 CYS A C 1
ATOM 659 O O . CYS A 1 82 ? -4.571 4.808 -11.761 1.00 81.50 82 CYS A O 1
ATOM 661 N N . SER A 1 83 ? -4.161 5.881 -9.843 1.00 83.19 83 SER A N 1
ATOM 662 C CA . SER A 1 83 ? -5.334 5.347 -9.148 1.00 83.19 83 SER A CA 1
ATOM 663 C C . SER A 1 83 ? -5.945 6.376 -8.216 1.00 83.19 83 SER A C 1
ATOM 665 O O . SER A 1 83 ? -5.221 7.172 -7.618 1.00 83.19 83 SER A O 1
ATOM 667 N N . THR A 1 84 ? -7.255 6.291 -8.020 1.00 84.69 84 THR A N 1
ATOM 668 C CA . THR A 1 84 ? -7.966 6.961 -6.931 1.00 84.69 84 THR A CA 1
ATOM 669 C C . THR A 1 84 ? -8.297 5.952 -5.834 1.00 84.69 84 THR A C 1
ATOM 671 O O . THR A 1 84 ? -8.659 4.813 -6.120 1.00 84.69 84 THR A O 1
ATOM 674 N N . ALA A 1 85 ? -8.169 6.356 -4.570 1.00 81.81 85 ALA A N 1
ATOM 675 C CA . ALA A 1 85 ? -8.583 5.547 -3.427 1.00 81.81 85 ALA A CA 1
ATOM 676 C C . ALA A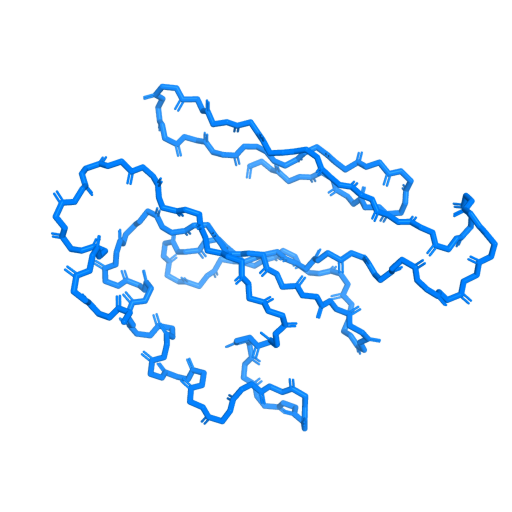 1 85 ? -9.878 6.123 -2.840 1.00 81.81 85 ALA A C 1
ATOM 678 O O . ALA A 1 85 ? -9.961 7.319 -2.569 1.00 81.81 85 ALA A O 1
ATOM 679 N N . SER A 1 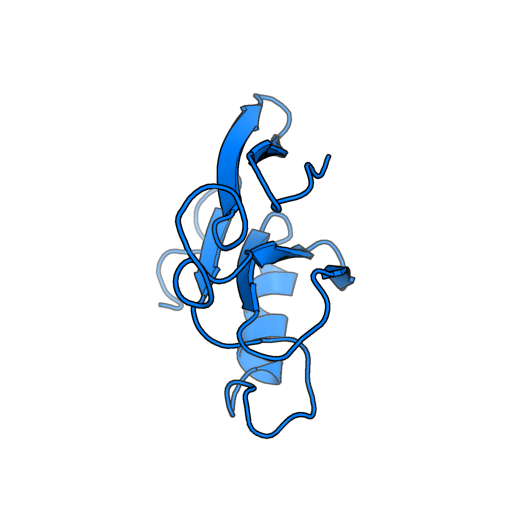86 ? -10.895 5.281 -2.665 1.00 83.88 86 SER A N 1
ATOM 680 C CA . SER A 1 86 ? -12.156 5.623 -2.001 1.00 83.88 86 SER A CA 1
ATOM 681 C C . SER A 1 86 ? -12.238 4.901 -0.663 1.00 83.88 86 SER A C 1
ATOM 683 O O . SER A 1 86 ? -12.122 3.678 -0.630 1.00 83.88 86 SER A O 1
ATOM 685 N N . VAL A 1 87 ? -12.457 5.649 0.420 1.00 79.12 87 VAL A N 1
ATOM 686 C CA . VAL A 1 87 ? -12.621 5.112 1.779 1.00 79.12 87 VAL A CA 1
ATOM 687 C C . VAL A 1 87 ? -14.102 5.156 2.145 1.00 79.12 87 VAL A C 1
ATOM 689 O O . VAL A 1 87 ? -14.719 6.220 2.093 1.00 79.12 87 VAL A O 1
ATOM 692 N N . PHE A 1 88 ? -14.682 4.008 2.489 1.00 81.50 88 PHE A N 1
ATOM 693 C CA . PHE A 1 88 ? -16.098 3.880 2.846 1.00 81.50 88 PHE A CA 1
ATOM 694 C C . PHE A 1 88 ? -16.290 3.805 4.367 1.00 81.50 88 PHE A C 1
ATOM 696 O O . PHE A 1 88 ? -15.382 3.423 5.101 1.00 81.50 88 PHE A O 1
ATOM 703 N N . ALA A 1 89 ? -17.504 4.103 4.845 1.00 76.44 89 ALA A N 1
ATOM 704 C CA . ALA A 1 89 ? -17.847 4.095 6.274 1.00 76.44 89 ALA A CA 1
ATOM 705 C C . ALA A 1 89 ? -17.620 2.734 6.975 1.00 76.44 89 ALA A C 1
ATOM 707 O O . ALA A 1 89 ? -17.433 2.694 8.185 1.00 76.44 89 ALA A O 1
ATOM 708 N N . GLY A 1 90 ? -17.575 1.626 6.221 1.00 73.62 90 GLY A N 1
ATOM 709 C CA . GLY A 1 90 ? -17.225 0.285 6.713 1.00 73.62 90 GLY A CA 1
ATOM 710 C C . GLY A 1 90 ? -15.723 -0.018 6.742 1.00 73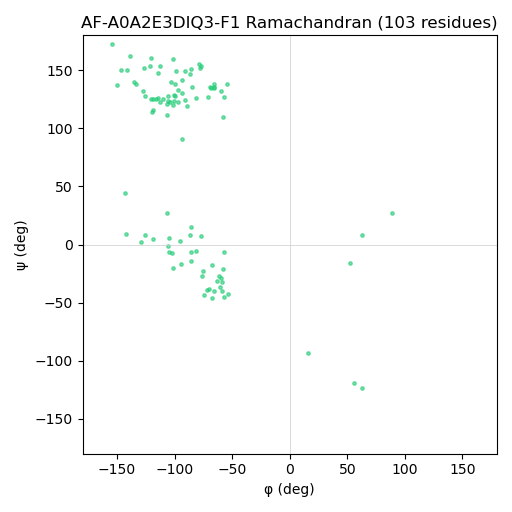.62 90 GLY A C 1
ATOM 711 O O . GLY A 1 90 ? -15.350 -1.184 6.809 1.00 73.62 90 GLY A O 1
ATOM 712 N N . LYS A 1 91 ? -14.862 1.006 6.629 1.00 71.06 91 LYS A N 1
ATOM 713 C CA . LYS A 1 91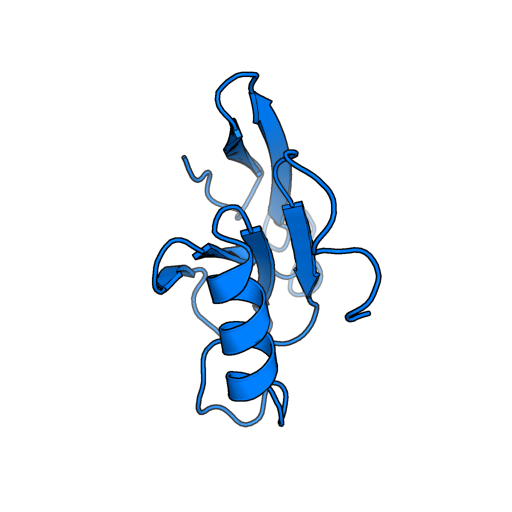 ? -13.389 0.903 6.554 1.00 71.06 91 LYS A CA 1
ATOM 714 C C . LYS A 1 91 ? -12.852 0.146 5.337 1.00 71.06 91 LYS A C 1
ATOM 716 O O . LYS A 1 91 ? -11.651 -0.080 5.223 1.00 71.06 91 LYS A O 1
ATOM 721 N N . THR A 1 92 ? -13.727 -0.189 4.395 1.00 77.44 92 THR A N 1
ATOM 722 C CA . THR A 1 92 ? -13.351 -0.688 3.075 1.00 77.44 92 THR A CA 1
ATOM 723 C C . THR A 1 92 ? -12.633 0.412 2.301 1.00 77.44 92 THR A C 1
ATOM 725 O O . THR A 1 92 ? -13.094 1.558 2.271 1.00 77.44 92 THR A O 1
ATOM 728 N N . ILE A 1 93 ? -11.526 0.060 1.652 1.00 78.38 93 ILE A N 1
ATOM 729 C CA . ILE A 1 93 ? -10.767 0.961 0.789 1.00 78.38 93 ILE A CA 1
ATOM 730 C C . ILE A 1 93 ? -10.743 0.360 -0.607 1.00 78.38 93 ILE A C 1
ATOM 732 O O . ILE A 1 93 ? -10.107 -0.661 -0.816 1.00 78.38 93 ILE A O 1
ATOM 736 N N . ARG A 1 94 ? -11.378 1.032 -1.570 1.00 83.50 94 ARG A N 1
ATOM 737 C CA . ARG A 1 94 ? -11.343 0.623 -2.979 1.00 83.50 94 ARG A CA 1
ATOM 738 C C . ARG A 1 94 ? -10.339 1.464 -3.751 1.00 83.50 94 ARG A C 1
ATOM 740 O O . ARG A 1 94 ? -10.434 2.692 -3.742 1.00 83.50 94 ARG A O 1
ATOM 747 N N . SER A 1 95 ? -9.443 0.812 -4.483 1.00 82.50 95 SER A N 1
ATOM 748 C CA . SER A 1 95 ? -8.544 1.461 -5.440 1.00 82.50 95 SER A CA 1
ATOM 749 C C . SER A 1 95 ? -9.122 1.358 -6.849 1.00 82.50 95 SER A C 1
ATOM 751 O O . SER A 1 95 ? -9.382 0.261 -7.337 1.00 82.50 95 SER A O 1
ATOM 753 N N . THR A 1 96 ? -9.340 2.489 -7.516 1.00 87.88 96 THR A N 1
ATOM 754 C CA . THR A 1 96 ? -9.785 2.542 -8.916 1.00 87.88 96 THR A CA 1
ATOM 755 C C . THR A 1 96 ? -8.616 2.974 -9.781 1.00 87.88 96 THR A C 1
ATOM 757 O O . THR A 1 96 ? -8.155 4.108 -9.667 1.00 87.88 96 THR A O 1
ATOM 760 N N . GLY A 1 97 ? -8.111 2.064 -10.607 1.00 86.00 97 GLY A N 1
ATOM 761 C CA . GLY A 1 97 ? -6.992 2.321 -11.503 1.00 86.00 97 GLY A CA 1
ATOM 762 C C . GLY A 1 97 ? -7.420 2.943 -12.835 1.00 86.00 97 GLY A C 1
ATOM 763 O O . GLY A 1 97 ? -8.519 2.700 -13.327 1.00 86.00 97 GLY A O 1
ATOM 764 N N . SER A 1 98 ? -6.516 3.725 -13.417 1.00 84.44 98 SER A N 1
ATOM 765 C CA . SER A 1 98 ? -6.610 4.326 -14.747 1.00 84.44 98 SER A CA 1
ATOM 766 C C . SER A 1 98 ? -5.361 3.987 -15.567 1.00 84.44 98 SER A C 1
ATOM 768 O O . SER A 1 98 ? -4.261 3.824 -15.024 1.00 84.44 98 SER A O 1
ATOM 770 N N . HIS A 1 99 ? -5.514 3.932 -16.893 1.00 85.19 99 HIS A N 1
ATOM 771 C CA . HIS A 1 99 ? -4.479 3.485 -17.835 1.00 85.19 99 HIS A CA 1
ATOM 772 C C . HIS A 1 99 ? -3.974 2.071 -17.495 1.00 85.19 99 HIS A C 1
ATOM 774 O O . HIS A 1 99 ? -4.758 1.127 -17.511 1.00 85.19 99 HIS A O 1
ATOM 780 N N . LYS A 1 100 ? -2.682 1.896 -17.189 1.00 81.81 100 LYS A N 1
ATOM 781 C CA . LYS A 1 100 ? -2.100 0.584 -16.860 1.00 81.81 100 LYS A CA 1
ATOM 782 C C . LYS A 1 100 ? -2.321 0.132 -15.419 1.00 81.81 100 LYS A C 1
ATOM 784 O O . LYS A 1 100 ? -1.934 -0.982 -15.069 1.00 81.81 100 LYS A O 1
ATOM 789 N N . GLN A 1 101 ? -2.899 0.980 -14.577 1.00 82.94 101 GLN A N 1
ATOM 790 C CA . GLN A 1 101 ? -3.165 0.628 -13.192 1.00 82.94 101 GLN A CA 1
ATOM 791 C C . GLN A 1 101 ? -4.448 -0.200 -13.099 1.00 82.94 101 GLN A C 1
ATOM 793 O O . GLN A 1 101 ? -5.502 0.232 -13.557 1.00 82.94 101 GLN A O 1
ATOM 798 N N . ALA A 1 102 ? -4.365 -1.373 -12.473 1.00 82.62 102 ALA A N 1
ATOM 799 C CA . ALA A 1 102 ? -5.542 -2.173 -12.156 1.00 82.62 102 ALA A CA 1
ATOM 800 C C . ALA A 1 102 ? -6.286 -1.609 -10.936 1.00 82.62 102 ALA A C 1
ATOM 802 O O . ALA A 1 102 ? -5.685 -0.975 -10.061 1.00 82.62 102 ALA A O 1
ATOM 803 N N . SER A 1 103 ? -7.590 -1.877 -10.891 1.00 83.56 103 SER A N 1
ATOM 804 C CA . SER A 1 103 ? -8.451 -1.597 -9.741 1.00 83.56 103 SER A CA 1
ATOM 805 C C . SER A 1 103 ? -8.413 -2.753 -8.745 1.00 83.56 103 SER A C 1
ATOM 807 O O . SER A 1 103 ? -8.326 -3.913 -9.148 1.00 83.56 103 SER A O 1
ATOM 809 N N . TYR A 1 104 ? -8.523 -2.439 -7.456 1.00 80.62 104 TYR A N 1
ATOM 810 C CA . TYR A 1 104 ? -8.508 -3.414 -6.367 1.00 80.62 104 TYR A CA 1
ATOM 811 C C . TYR A 1 104 ? -9.643 -3.136 -5.372 1.00 80.62 104 TYR A C 1
ATOM 813 O O . TYR A 1 104 ? -9.909 -1.959 -5.092 1.00 80.62 104 TYR A O 1
ATOM 821 N N . PRO A 1 105 ? -10.325 -4.192 -4.889 1.00 70.94 105 PRO A N 1
ATOM 822 C CA . PRO A 1 105 ? -11.398 -4.079 -3.909 1.00 70.94 105 PRO A CA 1
ATOM 823 C C . PRO A 1 105 ? -10.884 -3.732 -2.511 1.00 70.94 105 PRO A C 1
ATOM 825 O O . PRO A 1 105 ? -9.735 -4.121 -2.183 1.00 70.94 105 PRO A O 1
#

Nearest PDB structures (foldseek):
  1fjm-assembly2_B  TM=4.078E-01  e=4.498E-01  Oryctolagus cuniculus
  7nzm-assembly1_B  TM=4.499E-01  e=6.231E-01  Oryctolagus cuniculus
  6obq-assembly2_B  TM=4.656E-01  e=7.576E-01  Homo sapiens
  7sqc-assembly1_6B  TM=4.639E-01  e=8.630E-01  Chlamydomonas reinhardtii
  8a8f-assembly1_A  TM=4.375E-01  e=9.211E-01  Saccharomyces cerevisiae

Secondary structure (DSSP, 8-state):
-TTSSSS--SPEEEEESSB-SSSSTTB-TTHHHHHHHHHTTSSEEEEEEESSS---EEEETTEEEEEEEPSSSSSHHHH-EEEEEEE-TTS-EEEEEEETPPPB-